Protein AF-A0A832PFU0-F1 (afdb_monomer_lite)

Sequence (65 aa):
MKRLLWIIALLSLLIFTNSASAAQLTYNEISDASKIIADQASKTGTIPSQVTVNNKNITLDDYLY

Structure (mmCIF, N/CA/C/O backbone):
data_AF-A0A832PFU0-F1
#
_entry.id   AF-A0A832PFU0-F1
#
loop_
_atom_site.group_PDB
_atom_site.id
_atom_site.type_symbol
_atom_site.label_atom_id
_atom_site.label_alt_id
_atom_site.label_comp_id
_atom_site.label_asym_id
_atom_site.label_entity_id
_atom_site.label_seq_id
_atom_site.pdbx_PDB_ins_code
_atom_site.Cartn_x
_atom_site.Cartn_y
_atom_site.Cartn_z
_atom_site.occupancy
_atom_site.B_iso_or_equiv
_atom_site.auth_seq_id
_atom_site.auth_comp_id
_atom_site.auth_asym_id
_atom_site.auth_atom_id
_atom_site.pdbx_PDB_model_num
ATOM 1 N N . MET A 1 1 ? -1.736 -21.734 -48.805 1.00 62.69 1 MET A N 1
ATOM 2 C CA . MET A 1 1 ? -0.532 -21.557 -47.956 1.00 62.69 1 MET A CA 1
ATOM 3 C C . MET A 1 1 ? -0.443 -20.166 -47.321 1.00 62.69 1 MET A C 1
ATOM 5 O O . MET A 1 1 ? -0.341 -20.096 -46.108 1.00 62.69 1 MET A O 1
ATOM 9 N N . LYS A 1 2 ? -0.587 -19.057 -48.071 1.00 71.69 2 LYS A N 1
ATOM 10 C CA . LYS A 1 2 ? -0.512 -17.683 -47.514 1.00 71.69 2 LYS A CA 1
ATOM 11 C C . LYS A 1 2 ? -1.500 -17.383 -46.370 1.00 71.69 2 LYS A C 1
ATOM 13 O O . LYS A 1 2 ? -1.112 -16.763 -45.394 1.00 71.69 2 LYS A O 1
ATOM 18 N N . ARG A 1 3 ? -2.750 -17.858 -46.448 1.00 72.69 3 ARG A N 1
ATOM 19 C CA . ARG A 1 3 ? -3.767 -17.657 -45.389 1.00 72.69 3 ARG A CA 1
ATOM 20 C C . ARG A 1 3 ? -3.429 -18.364 -44.069 1.00 72.69 3 ARG A C 1
ATOM 22 O O . ARG A 1 3 ? -3.742 -17.840 -43.012 1.00 72.69 3 ARG A O 1
ATOM 29 N N . LEU A 1 4 ? -2.754 -19.513 -44.139 1.00 80.94 4 LEU A N 1
ATOM 30 C CA . LEU A 1 4 ? -2.308 -20.255 -42.958 1.00 80.94 4 LEU A CA 1
ATOM 31 C C . LEU A 1 4 ? -1.199 -19.491 -42.218 1.00 80.94 4 LEU A C 1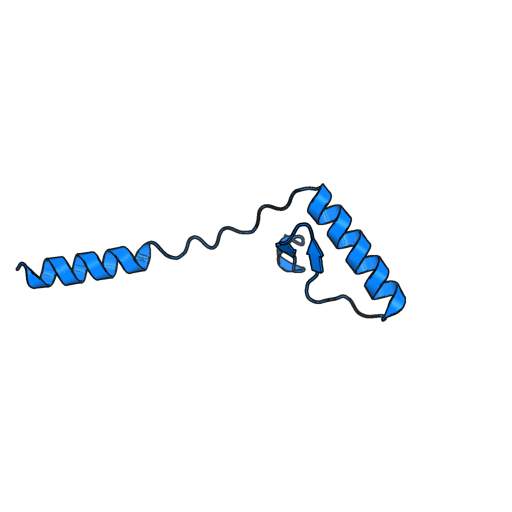
ATOM 33 O O . LEU A 1 4 ? -1.218 -19.418 -40.997 1.00 80.94 4 LEU A O 1
ATOM 37 N N . LEU A 1 5 ? -0.292 -18.848 -42.962 1.00 81.81 5 LEU A N 1
ATOM 38 C CA . LEU A 1 5 ? 0.768 -18.011 -42.391 1.00 81.81 5 LEU A CA 1
ATOM 39 C C . LEU A 1 5 ? 0.208 -16.798 -41.635 1.00 81.81 5 LEU A C 1
ATOM 41 O O . LEU A 1 5 ? 0.709 -16.474 -40.567 1.00 81.81 5 LEU A O 1
ATOM 45 N N . TRP A 1 6 ? -0.862 -16.173 -42.140 1.00 80.62 6 TRP A N 1
ATOM 46 C CA . TRP A 1 6 ? -1.533 -15.065 -41.447 1.00 80.62 6 TRP A CA 1
ATOM 47 C C . TRP A 1 6 ? -2.181 -15.494 -40.130 1.00 80.62 6 TRP A C 1
ATOM 49 O O . TRP A 1 6 ? -2.108 -14.763 -39.148 1.00 80.62 6 TRP A O 1
ATOM 59 N N . ILE A 1 7 ? -2.776 -16.688 -40.092 1.00 82.88 7 ILE A N 1
ATOM 60 C CA . ILE A 1 7 ? -3.387 -17.234 -38.875 1.00 82.88 7 ILE A CA 1
ATOM 61 C C . ILE A 1 7 ? -2.306 -17.559 -37.841 1.00 82.88 7 ILE A C 1
ATOM 63 O O . ILE A 1 7 ? -2.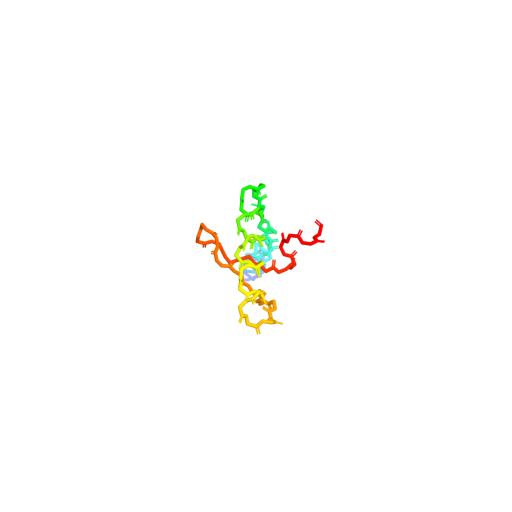457 -17.200 -36.679 1.00 82.88 7 ILE A O 1
ATOM 67 N N . ILE A 1 8 ? -1.193 -18.167 -38.263 1.00 84.50 8 ILE A N 1
ATOM 68 C CA . ILE A 1 8 ? -0.059 -18.467 -37.376 1.00 84.50 8 ILE A CA 1
ATOM 69 C C . ILE A 1 8 ? 0.561 -17.172 -36.832 1.00 84.50 8 ILE A C 1
ATOM 71 O O . ILE A 1 8 ? 0.832 -17.094 -35.638 1.00 84.50 8 ILE A O 1
ATOM 75 N N . ALA A 1 9 ? 0.714 -16.141 -37.668 1.00 81.44 9 ALA A N 1
ATOM 76 C CA . ALA A 1 9 ? 1.214 -14.834 -37.245 1.00 81.44 9 ALA A CA 1
ATOM 77 C C . ALA A 1 9 ? 0.292 -14.167 -36.206 1.00 81.44 9 ALA A C 1
ATOM 79 O O . ALA A 1 9 ? 0.764 -13.670 -35.183 1.00 81.44 9 ALA A O 1
ATOM 80 N N . LEU A 1 10 ? -1.027 -14.214 -36.427 1.00 79.06 10 LEU A N 1
ATOM 81 C CA . LEU A 1 10 ? -2.022 -13.674 -35.496 1.00 79.06 10 LEU A CA 1
ATOM 82 C C . LEU A 1 10 ? -2.025 -14.434 -34.160 1.00 79.06 10 LEU A C 1
ATOM 84 O O . LEU A 1 10 ? -2.072 -13.816 -33.099 1.00 79.06 10 LEU A O 1
ATOM 88 N N . LEU A 1 11 ? -1.922 -15.766 -34.211 1.00 77.00 11 LEU A N 1
ATOM 89 C CA . LEU A 1 11 ? -1.801 -16.608 -33.023 1.00 77.00 11 LEU A CA 1
ATOM 90 C C . LEU A 1 11 ? -0.520 -16.303 -32.255 1.00 77.00 11 LEU A C 1
ATOM 92 O O . LEU A 1 11 ? -0.590 -16.145 -31.045 1.00 77.00 11 LEU A O 1
ATOM 96 N N . SER A 1 12 ? 0.621 -16.158 -32.937 1.00 72.38 12 SER A N 1
ATOM 97 C CA . SER A 1 12 ? 1.888 -15.822 -32.282 1.00 72.38 12 SER A CA 1
ATOM 98 C C . SER A 1 12 ? 1.857 -14.452 -31.599 1.00 72.38 12 SER A C 1
ATOM 100 O O . SER A 1 12 ? 2.411 -14.318 -30.515 1.00 72.38 12 SER A O 1
ATOM 102 N N . LEU A 1 13 ? 1.154 -13.462 -32.164 1.00 70.06 13 LEU A N 1
ATOM 103 C CA . LEU A 1 13 ? 1.008 -12.131 -31.565 1.00 70.06 13 LEU A CA 1
ATOM 104 C C . LEU A 1 13 ? 0.219 -12.164 -30.243 1.00 70.06 13 LEU A C 1
ATOM 106 O O . LEU A 1 13 ? 0.535 -11.416 -29.323 1.00 70.06 13 LEU A O 1
ATOM 110 N N . LEU A 1 14 ? -0.765 -13.062 -30.127 1.00 66.44 14 LEU A N 1
ATOM 111 C CA . LEU A 1 14 ? -1.581 -13.236 -28.918 1.00 66.44 14 LEU A CA 1
ATOM 112 C C . LEU A 1 14 ? -0.819 -13.889 -27.751 1.00 66.44 14 LEU A C 1
ATOM 114 O O . LEU A 1 14 ? -1.220 -13.726 -26.603 1.00 66.44 14 LEU A O 1
ATOM 118 N N . ILE A 1 15 ? 0.283 -14.601 -28.012 1.00 68.69 15 ILE A N 1
ATOM 119 C CA . ILE A 1 15 ? 1.078 -15.275 -26.964 1.00 68.69 15 ILE A CA 1
ATOM 120 C C . ILE A 1 15 ? 2.104 -14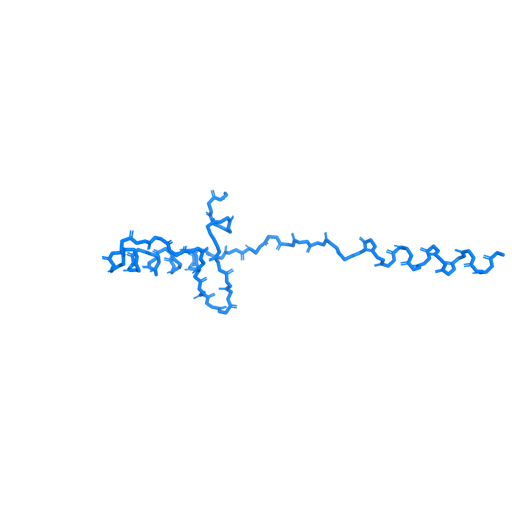.325 -26.315 1.00 68.69 15 ILE A C 1
ATOM 122 O O . ILE A 1 15 ? 2.657 -14.646 -25.269 1.00 68.69 15 ILE A O 1
ATOM 126 N N . PHE A 1 16 ? 2.347 -13.140 -26.892 1.00 60.31 16 PHE A N 1
ATOM 127 C CA . PHE A 1 16 ? 3.299 -12.155 -26.351 1.00 60.31 16 PHE A CA 1
ATOM 128 C C . PHE A 1 16 ? 2.712 -11.231 -25.272 1.00 60.31 16 PHE A C 1
ATOM 130 O O . PHE A 1 16 ? 3.448 -10.453 -24.668 1.00 60.31 16 PHE A O 1
ATOM 137 N N . THR A 1 17 ? 1.411 -11.303 -24.989 1.00 60.12 17 THR A N 1
ATOM 138 C CA . THR A 1 17 ? 0.743 -10.411 -24.029 1.00 60.12 17 THR A CA 1
ATOM 139 C C . THR A 1 17 ? 0.459 -11.117 -22.706 1.00 60.12 17 THR A C 1
ATOM 141 O O . THR A 1 17 ? -0.693 -11.215 -22.297 1.00 60.12 17 THR A O 1
ATOM 144 N N . ASN A 1 18 ? 1.471 -11.674 -22.041 1.00 55.44 18 ASN A N 1
ATOM 145 C CA . ASN A 1 18 ? 1.300 -12.094 -20.646 1.00 55.44 18 ASN A CA 1
ATOM 146 C C . ASN A 1 18 ? 2.625 -12.175 -19.887 1.00 55.44 18 ASN A C 1
ATOM 148 O O . ASN A 1 18 ? 2.998 -13.196 -19.320 1.00 55.44 18 ASN A O 1
ATOM 152 N N . SER A 1 19 ? 3.333 -11.051 -19.852 1.00 55.84 19 SER A N 1
ATOM 153 C CA . SER A 1 19 ? 4.311 -10.797 -18.798 1.00 55.84 19 SER A CA 1
ATOM 154 C C . SER A 1 19 ? 3.606 -9.964 -17.734 1.00 55.84 19 SER A C 1
ATOM 156 O O . SER A 1 19 ? 3.741 -8.741 -17.714 1.00 55.84 19 SER A O 1
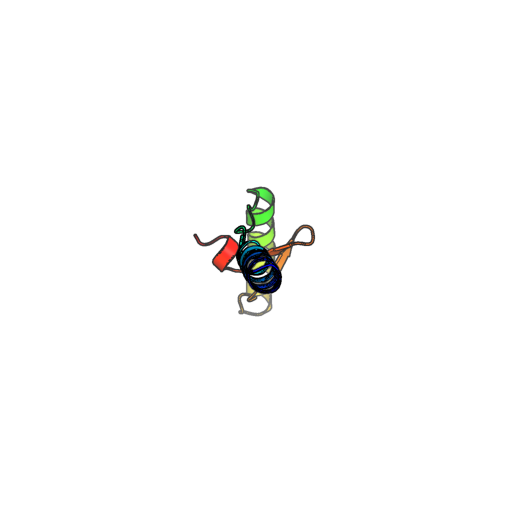ATOM 158 N N . ALA A 1 20 ? 2.796 -10.602 -16.886 1.00 57.19 20 ALA A N 1
ATOM 159 C CA . ALA A 1 20 ? 2.369 -9.982 -15.637 1.00 57.19 20 ALA A CA 1
ATOM 160 C C . ALA A 1 20 ? 3.626 -9.831 -14.767 1.00 57.19 20 ALA A C 1
ATOM 162 O O . ALA A 1 20 ? 3.991 -10.725 -14.009 1.00 57.19 20 ALA A O 1
ATOM 163 N N . SER A 1 21 ? 4.371 -8.745 -14.980 1.00 58.19 21 SER A N 1
ATOM 164 C CA . SER A 1 21 ? 5.502 -8.402 -14.131 1.00 58.19 21 SER A CA 1
ATOM 165 C C . SER A 1 21 ? 4.930 -8.084 -12.761 1.00 58.19 21 SER A C 1
ATOM 167 O O . SER A 1 21 ? 4.202 -7.101 -12.628 1.00 58.19 21 SER A O 1
ATOM 169 N N . ALA A 1 22 ? 5.261 -8.900 -11.759 1.00 63.56 22 ALA A N 1
ATOM 170 C CA . ALA A 1 22 ? 5.060 -8.520 -10.369 1.00 63.56 22 ALA A CA 1
ATOM 171 C C . ALA A 1 22 ? 5.645 -7.113 -10.180 1.00 63.56 22 ALA A C 1
ATOM 173 O O . ALA A 1 22 ? 6.742 -6.818 -10.679 1.00 63.56 22 ALA A O 1
ATOM 174 N N . ALA A 1 23 ? 4.879 -6.213 -9.565 1.00 67.38 23 ALA A N 1
ATOM 175 C CA . ALA A 1 23 ? 5.335 -4.855 -9.346 1.00 67.38 23 ALA A CA 1
ATOM 176 C C . ALA A 1 23 ? 6.553 -4.917 -8.420 1.00 67.38 23 ALA A C 1
ATOM 178 O O . ALA A 1 23 ? 6.435 -5.269 -7.252 1.00 67.38 23 ALA A O 1
ATOM 179 N N . GLN A 1 24 ? 7.741 -4.600 -8.937 1.00 79.62 24 GLN A N 1
ATOM 180 C CA . GLN A 1 24 ? 8.919 -4.518 -8.086 1.00 79.62 24 GLN A CA 1
ATOM 181 C C . GLN A 1 24 ? 8.772 -3.273 -7.204 1.00 79.62 24 GLN A C 1
ATOM 183 O O . GLN A 1 24 ? 8.850 -2.138 -7.689 1.00 79.62 24 GLN A O 1
ATOM 188 N N . LEU A 1 25 ? 8.487 -3.495 -5.922 1.00 84.50 25 LEU A N 1
ATOM 189 C CA . LEU A 1 25 ? 8.371 -2.441 -4.926 1.00 84.50 25 LEU A CA 1
ATOM 190 C C . LEU A 1 25 ? 9.741 -2.121 -4.333 1.00 84.50 25 LEU A C 1
ATOM 192 O O . LEU A 1 25 ? 10.547 -3.001 -4.029 1.00 84.50 25 LEU A O 1
ATOM 196 N N . THR A 1 26 ? 10.001 -0.835 -4.151 1.00 90.06 26 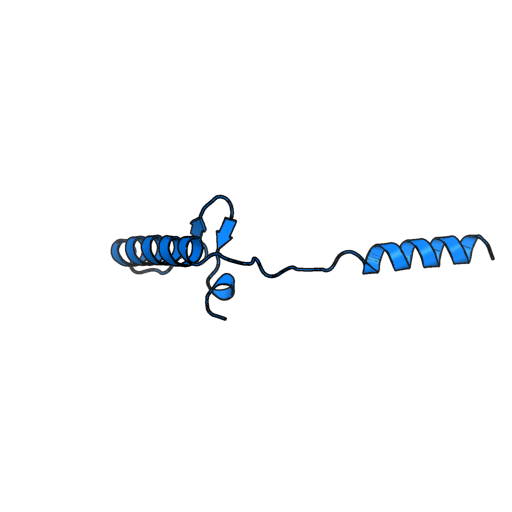THR A N 1
ATOM 197 C CA . THR A 1 26 ? 11.136 -0.356 -3.367 1.00 90.06 26 THR A CA 1
ATOM 198 C C . THR A 1 26 ? 10.829 -0.456 -1.874 1.00 90.06 26 THR A C 1
ATOM 200 O O . THR A 1 26 ? 9.673 -0.410 -1.452 1.00 90.06 26 THR A O 1
ATOM 203 N N . TYR A 1 27 ? 11.871 -0.511 -1.043 1.00 89.38 27 TYR A N 1
ATOM 204 C CA . TYR A 1 27 ? 11.713 -0.498 0.416 1.00 89.38 27 TYR A CA 1
ATOM 205 C C . TYR A 1 27 ? 10.897 0.706 0.915 1.00 89.38 27 TYR A C 1
ATOM 207 O O . TYR A 1 27 ? 10.072 0.563 1.814 1.00 89.38 27 TYR A O 1
ATOM 215 N N . ASN A 1 28 ? 11.094 1.884 0.315 1.00 92.94 28 ASN A N 1
ATOM 216 C CA . ASN A 1 28 ? 10.350 3.086 0.689 1.00 92.94 28 ASN A CA 1
ATOM 217 C C . ASN A 1 28 ? 8.855 2.934 0.381 1.00 92.94 28 ASN A C 1
ATOM 219 O O . ASN A 1 28 ? 8.035 3.257 1.233 1.00 92.94 28 ASN A O 1
ATOM 223 N N . GLU A 1 29 ? 8.503 2.373 -0.781 1.00 91.25 29 GLU A N 1
ATOM 224 C CA . GLU A 1 29 ? 7.104 2.102 -1.139 1.00 91.25 29 GLU A CA 1
ATOM 225 C C . GLU A 1 29 ? 6.456 1.109 -0.160 1.00 91.25 29 GLU A C 1
ATOM 227 O O . GLU A 1 29 ? 5.331 1.340 0.279 1.00 91.25 29 GLU A O 1
ATOM 232 N N . ILE A 1 30 ? 7.181 0.062 0.255 1.00 89.94 30 ILE A N 1
ATOM 233 C CA . ILE A 1 30 ? 6.708 -0.906 1.263 1.00 89.94 30 ILE A CA 1
ATOM 234 C C . ILE A 1 30 ? 6.538 -0.235 2.635 1.00 89.94 30 ILE A C 1
ATOM 236 O O . ILE A 1 30 ? 5.525 -0.429 3.313 1.00 89.94 30 ILE A O 1
ATOM 240 N N . SER A 1 31 ? 7.516 0.572 3.057 1.00 92.38 31 SER A N 1
ATOM 241 C CA . SER A 1 31 ? 7.493 1.279 4.342 1.00 92.38 31 SER A CA 1
ATOM 242 C C . SER A 1 31 ? 6.325 2.261 4.422 1.00 92.38 31 SER A C 1
ATOM 244 O O . SER A 1 31 ? 5.608 2.298 5.423 1.00 92.38 31 SER A O 1
ATOM 246 N N . ASP A 1 32 ? 6.101 3.032 3.362 1.00 93.94 32 ASP A N 1
ATOM 247 C CA . ASP A 1 32 ? 5.030 4.020 3.319 1.00 93.94 32 ASP A CA 1
ATOM 248 C C . ASP A 1 32 ? 3.655 3.359 3.206 1.00 93.94 32 ASP A C 1
ATOM 250 O O . ASP A 1 32 ? 2.743 3.749 3.938 1.00 93.94 32 ASP A O 1
ATOM 254 N N . ALA A 1 33 ? 3.522 2.297 2.402 1.00 92.44 33 ALA A N 1
ATOM 255 C CA . ALA A 1 33 ? 2.313 1.474 2.380 1.00 92.44 33 ALA A CA 1
ATOM 256 C C . ALA A 1 33 ? 1.977 0.945 3.783 1.00 92.44 33 ALA A C 1
ATOM 258 O O . ALA A 1 33 ? 0.847 1.090 4.246 1.00 92.44 33 ALA A O 1
ATOM 259 N N . SER A 1 34 ? 2.976 0.425 4.504 1.00 91.31 34 SER A N 1
ATOM 260 C CA . SER A 1 34 ? 2.810 -0.104 5.865 1.00 91.31 34 SER A CA 1
ATOM 261 C C . SER A 1 34 ? 2.332 0.960 6.857 1.00 91.31 34 SER A C 1
ATOM 263 O O . SER A 1 34 ? 1.443 0.694 7.667 1.00 91.31 34 SER A O 1
ATOM 265 N N . LYS A 1 35 ? 2.875 2.185 6.788 1.00 94.31 35 LYS A N 1
ATOM 266 C CA . LYS A 1 35 ? 2.431 3.305 7.640 1.00 94.31 35 LYS A CA 1
ATOM 267 C C . LYS A 1 35 ? 0.979 3.686 7.360 1.00 94.31 35 LYS A C 1
ATOM 269 O O . LYS A 1 35 ? 0.223 3.906 8.302 1.00 94.31 35 LYS A O 1
ATOM 274 N N . ILE A 1 36 ? 0.591 3.749 6.084 1.00 93.88 36 ILE A N 1
ATOM 275 C CA . ILE A 1 36 ? -0.782 4.083 5.678 1.00 93.88 36 ILE A CA 1
ATOM 276 C C . ILE A 1 36 ? -1.753 3.008 6.170 1.00 93.88 36 ILE A C 1
ATOM 278 O O . ILE A 1 36 ? -2.779 3.339 6.762 1.00 93.88 36 ILE A O 1
ATOM 282 N N . ILE A 1 37 ? -1.411 1.729 5.983 1.00 92.69 37 ILE A N 1
ATOM 283 C CA . ILE A 1 37 ? -2.216 0.598 6.460 1.00 92.69 37 ILE A CA 1
ATOM 284 C C . ILE A 1 37 ? -2.388 0.666 7.980 1.00 92.69 37 ILE A C 1
ATOM 286 O O . ILE A 1 37 ? -3.509 0.545 8.469 1.00 92.69 37 ILE A O 1
ATOM 290 N N . ALA A 1 38 ? -1.304 0.898 8.727 1.00 93.62 38 ALA A N 1
ATOM 291 C CA . ALA A 1 38 ? -1.352 0.993 10.184 1.00 93.62 38 ALA A CA 1
ATOM 292 C C . ALA A 1 38 ? -2.242 2.153 10.664 1.00 93.62 38 ALA A C 1
ATOM 294 O O . ALA A 1 38 ? -3.077 1.968 11.550 1.00 93.62 38 ALA A O 1
ATOM 295 N N . ASP A 1 39 ? -2.108 3.333 10.053 1.00 95.19 39 ASP A N 1
ATOM 296 C CA . ASP A 1 39 ? -2.937 4.499 10.366 1.00 95.19 39 ASP A CA 1
ATOM 297 C C . ASP A 1 39 ? -4.425 4.231 10.075 1.00 95.19 39 ASP A C 1
ATOM 299 O O . ASP A 1 39 ? -5.276 4.452 10.941 1.00 95.19 39 ASP A O 1
ATOM 303 N N . GLN A 1 40 ? -4.750 3.675 8.905 1.00 93.75 40 GLN A N 1
ATOM 304 C CA . GLN A 1 40 ? -6.134 3.360 8.538 1.00 93.75 40 GLN A CA 1
ATOM 305 C C . GLN A 1 40 ? -6.742 2.270 9.423 1.00 93.75 40 GLN A C 1
ATOM 307 O O . GLN A 1 40 ? -7.881 2.419 9.880 1.00 93.75 40 GLN A O 1
ATOM 312 N N . ALA A 1 41 ? -5.982 1.216 9.725 1.00 93.75 41 ALA A N 1
ATOM 313 C CA . ALA A 1 41 ? -6.417 0.153 10.621 1.00 93.75 41 ALA A CA 1
ATOM 314 C C . ALA A 1 41 ? -6.657 0.678 12.042 1.00 93.75 41 ALA A C 1
ATOM 316 O O . ALA A 1 41 ? -7.652 0.311 12.663 1.00 93.75 41 ALA A O 1
ATOM 317 N N . SER A 1 42 ? -5.821 1.600 12.534 1.00 96.50 42 SER A N 1
ATOM 318 C CA . SER A 1 42 ? -6.015 2.215 13.855 1.00 96.50 42 SER A CA 1
ATOM 319 C C . SER A 1 42 ? -7.302 3.044 13.952 1.00 96.50 42 SER A C 1
ATOM 321 O O . SER A 1 42 ? -7.917 3.108 15.014 1.00 96.50 42 SER A O 1
ATOM 323 N N . LYS A 1 43 ? -7.736 3.652 12.839 1.00 96.12 43 LYS A N 1
ATOM 324 C CA . LYS A 1 43 ? -8.921 4.523 12.779 1.00 96.12 43 LYS A CA 1
ATOM 325 C C . LYS A 1 43 ? -10.216 3.763 12.524 1.00 96.12 43 LYS A C 1
ATOM 327 O O . LYS A 1 43 ? -11.261 4.139 13.043 1.00 96.12 43 LYS A O 1
ATOM 332 N N . THR A 1 44 ? -10.157 2.735 11.684 1.00 95.19 44 THR A N 1
ATOM 333 C CA . THR A 1 44 ? -11.347 2.034 11.174 1.00 95.19 44 THR A CA 1
ATOM 334 C C . THR A 1 44 ? -11.505 0.625 11.737 1.00 95.19 44 THR A C 1
ATOM 336 O O . THR A 1 44 ? -12.542 -0.002 11.534 1.00 95.19 44 THR A O 1
ATOM 339 N N . GLY A 1 45 ? -10.474 0.095 12.402 1.00 94.94 45 GLY A N 1
ATOM 340 C CA . GLY A 1 45 ? -10.407 -1.304 12.825 1.00 94.94 45 GLY A CA 1
ATOM 341 C C . GLY A 1 45 ? -10.248 -2.298 11.670 1.00 94.94 45 GLY A C 1
ATOM 342 O O . GLY A 1 45 ? -10.305 -3.501 11.905 1.00 94.94 45 GLY A O 1
ATOM 343 N N . THR A 1 46 ? -10.068 -1.824 10.432 1.00 91.94 46 THR A N 1
ATOM 344 C CA . THR A 1 46 ? -10.038 -2.659 9.225 1.00 91.94 46 THR A CA 1
ATOM 345 C C . THR A 1 46 ? -8.759 -2.417 8.430 1.00 91.94 46 THR A C 1
ATOM 347 O O . THR A 1 46 ? -8.333 -1.277 8.254 1.00 91.94 46 THR A O 1
ATOM 350 N N . ILE A 1 47 ? -8.150 -3.492 7.925 1.00 90.00 47 ILE A N 1
ATOM 351 C CA . ILE A 1 47 ? -7.014 -3.407 7.001 1.00 90.00 47 ILE A CA 1
ATOM 352 C C . ILE A 1 47 ? -7.563 -3.167 5.585 1.00 90.00 47 ILE A C 1
ATOM 354 O O . ILE A 1 47 ? -8.402 -3.949 5.129 1.00 90.00 47 ILE A O 1
ATOM 358 N N . PRO A 1 48 ? -7.131 -2.107 4.882 1.00 89.75 48 PRO A N 1
ATOM 359 C CA . PRO A 1 48 ? -7.562 -1.850 3.512 1.00 89.75 48 PRO A CA 1
ATOM 360 C C . PRO A 1 48 ? -7.068 -2.958 2.569 1.00 89.75 48 PRO A C 1
ATOM 36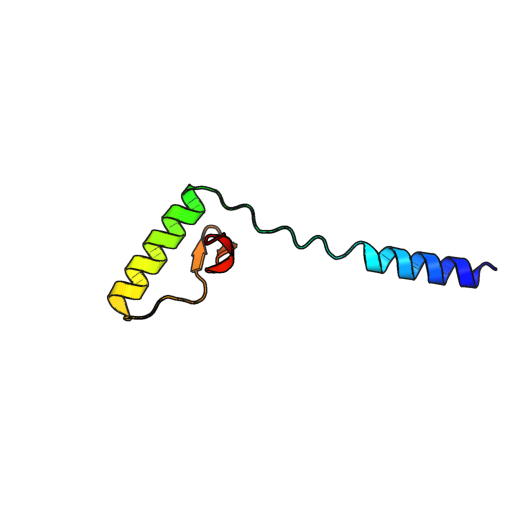2 O O . PRO A 1 48 ? -5.956 -3.461 2.713 1.00 89.75 48 PRO A O 1
ATOM 365 N N . SER A 1 49 ? -7.872 -3.311 1.566 1.00 89.81 49 SER A N 1
ATOM 366 C CA . SER A 1 49 ? -7.488 -4.306 0.552 1.00 89.81 49 SER A CA 1
ATOM 367 C C . SER A 1 49 ? -6.396 -3.805 -0.400 1.00 89.81 49 SER A C 1
ATOM 369 O O . SER A 1 49 ? -5.680 -4.608 -0.995 1.00 89.81 49 SER A O 1
ATOM 371 N N . GLN A 1 50 ? -6.267 -2.484 -0.545 1.00 91.00 50 GLN A N 1
ATOM 372 C CA . GLN A 1 50 ? -5.210 -1.832 -1.307 1.00 91.00 50 GLN A CA 1
ATOM 373 C C . GLN A 1 50 ? -4.898 -0.447 -0.742 1.00 91.00 50 GLN A C 1
ATOM 375 O O . GLN A 1 50 ? -5.773 0.231 -0.198 1.00 91.00 50 GLN A O 1
ATOM 380 N N . VAL A 1 51 ? -3.673 0.012 -0.968 1.00 92.31 51 VAL A N 1
ATOM 381 C CA . VAL A 1 51 ? -3.253 1.395 -0.731 1.00 92.31 51 VAL A CA 1
ATOM 382 C C . VAL A 1 51 ? -2.550 1.941 -1.963 1.00 92.31 51 VAL A C 1
ATOM 384 O O . VAL A 1 51 ? -1.886 1.209 -2.690 1.00 92.31 51 VAL A O 1
ATOM 387 N N . THR A 1 52 ? -2.699 3.237 -2.222 1.00 91.56 52 THR A N 1
ATOM 388 C CA . THR A 1 52 ? -2.007 3.892 -3.334 1.00 91.56 52 THR A CA 1
ATOM 389 C C . THR A 1 52 ? -0.772 4.616 -2.810 1.00 91.56 52 THR A C 1
ATOM 391 O O . THR A 1 52 ? -0.892 5.545 -2.013 1.00 91.56 52 THR A O 1
ATOM 394 N N . VAL A 1 53 ? 0.410 4.218 -3.281 1.00 91.06 53 VAL A N 1
ATOM 395 C CA . VAL A 1 53 ? 1.698 4.851 -2.961 1.00 91.06 53 VAL A CA 1
ATOM 396 C C . VAL A 1 53 ? 2.409 5.164 -4.267 1.00 91.06 53 VAL A C 1
ATOM 398 O O . VAL A 1 53 ? 2.555 4.290 -5.116 1.00 91.06 53 VAL A O 1
ATOM 401 N N . ASN A 1 54 ? 2.831 6.416 -4.452 1.00 88.00 54 ASN A N 1
ATOM 402 C CA . ASN A 1 54 ? 3.558 6.856 -5.649 1.00 88.00 54 ASN A CA 1
ATOM 403 C C . ASN A 1 54 ? 2.868 6.447 -6.974 1.00 88.00 54 ASN A C 1
ATOM 405 O O . ASN A 1 54 ? 3.490 5.890 -7.877 1.00 88.00 54 ASN A O 1
ATOM 409 N N . ASN A 1 55 ? 1.547 6.659 -7.052 1.00 84.75 55 ASN A N 1
ATOM 410 C CA . ASN A 1 55 ? 0.682 6.269 -8.178 1.00 84.75 55 ASN A CA 1
ATOM 411 C C . ASN A 1 55 ? 0.623 4.761 -8.492 1.00 84.75 55 ASN A C 1
ATOM 413 O O . ASN A 1 55 ? 0.032 4.379 -9.502 1.00 84.75 55 ASN A O 1
ATOM 417 N N . LYS A 1 56 ? 1.164 3.898 -7.626 1.00 87.88 56 LYS A N 1
ATOM 418 C CA . LYS A 1 56 ? 0.981 2.446 -7.689 1.00 87.88 56 LYS A CA 1
ATOM 419 C C . LYS A 1 56 ? -0.081 2.015 -6.692 1.00 87.88 56 LYS A C 1
ATOM 421 O O . LYS A 1 56 ? -0.072 2.457 -5.545 1.00 87.88 56 LYS A O 1
ATOM 426 N N . ASN A 1 57 ? -0.968 1.129 -7.128 1.00 89.31 57 ASN A N 1
ATOM 427 C CA . ASN A 1 57 ? -1.859 0.421 -6.221 1.00 89.31 57 ASN A CA 1
ATOM 428 C C . ASN A 1 57 ? -1.105 -0.788 -5.679 1.00 89.31 57 ASN A C 1
ATOM 430 O O . ASN A 1 57 ? -0.685 -1.637 -6.457 1.00 89.31 57 ASN A O 1
ATOM 434 N N . ILE A 1 58 ? -0.916 -0.811 -4.366 1.00 89.25 58 ILE A N 1
ATOM 435 C CA . ILE A 1 58 ? -0.227 -1.861 -3.627 1.00 89.25 58 ILE A CA 1
ATOM 436 C C . ILE A 1 58 ? -1.286 -2.633 -2.850 1.00 89.25 58 ILE A C 1
ATOM 438 O O . ILE A 1 58 ? -2.017 -2.064 -2.035 1.00 89.25 58 ILE A O 1
ATOM 442 N N . THR A 1 59 ? -1.378 -3.923 -3.125 1.00 89.56 59 THR A N 1
ATOM 443 C CA . THR A 1 59 ? -2.201 -4.899 -2.410 1.00 89.56 59 THR A CA 1
ATOM 444 C C . THR A 1 59 ? -1.347 -5.666 -1.403 1.00 89.56 59 THR A C 1
ATOM 446 O O . THR A 1 59 ? -0.120 -5.573 -1.426 1.00 89.56 59 THR A O 1
ATOM 449 N N . LEU A 1 60 ? -1.978 -6.434 -0.509 1.00 81.88 60 LEU A N 1
ATOM 450 C CA . LEU A 1 60 ? -1.237 -7.314 0.403 1.00 81.88 60 LEU A CA 1
ATOM 451 C C . LEU A 1 60 ? -0.349 -8.314 -0.352 1.00 81.88 60 LEU A C 1
ATOM 453 O O . LEU A 1 60 ? 0.790 -8.532 0.053 1.00 81.88 60 LEU A O 1
ATOM 457 N N . ASP A 1 61 ? -0.831 -8.855 -1.471 1.00 82.44 61 ASP A N 1
ATOM 458 C CA . ASP A 1 61 ? -0.083 -9.815 -2.288 1.00 82.44 61 ASP A CA 1
ATOM 459 C C . ASP A 1 61 ? 1.195 -9.216 -2.898 1.00 82.44 61 ASP A C 1
ATOM 461 O O . ASP A 1 61 ? 2.148 -9.945 -3.158 1.00 82.44 61 ASP A O 1
ATOM 465 N N . ASP A 1 62 ? 1.258 -7.893 -3.080 1.00 79.25 62 ASP A N 1
ATOM 466 C CA . ASP A 1 62 ? 2.425 -7.230 -3.670 1.00 79.25 62 ASP A CA 1
ATOM 467 C C . ASP A 1 62 ? 3.623 -7.127 -2.707 1.00 79.25 62 ASP A C 1
ATOM 469 O O . ASP A 1 62 ? 4.738 -6.868 -3.159 1.00 79.25 62 ASP A O 1
ATOM 473 N N . TYR A 1 63 ? 3.425 -7.301 -1.390 1.00 72.62 63 TYR A N 1
ATOM 474 C CA . TYR A 1 63 ? 4.501 -7.138 -0.397 1.00 72.62 63 TYR A CA 1
ATOM 475 C C . TYR A 1 63 ? 4.620 -8.252 0.659 1.00 72.62 63 TYR A C 1
ATOM 477 O O . TYR A 1 63 ? 5.595 -8.244 1.411 1.00 72.62 63 TYR A O 1
ATOM 485 N N . LEU A 1 64 ? 3.664 -9.186 0.761 1.00 70.25 64 LEU A N 1
ATOM 486 C CA . LEU A 1 64 ? 3.714 -10.318 1.709 1.00 70.25 64 LEU A CA 1
ATOM 487 C C . LEU A 1 64 ? 4.458 -11.562 1.194 1.00 70.25 64 LEU A C 1
ATOM 489 O O . LEU A 1 64 ? 4.532 -12.550 1.927 1.00 70.25 64 LEU A O 1
ATOM 493 N N . TYR A 1 65 ? 4.987 -11.515 -0.031 1.00 57.47 65 TYR A N 1
ATOM 494 C CA . TYR A 1 65 ? 5.749 -12.601 -0.655 1.00 57.47 65 TYR A CA 1
ATOM 495 C C . TYR A 1 65 ? 7.250 -12.541 -0.363 1.00 57.47 65 TYR A C 1
ATOM 497 O O . TYR A 1 65 ? 7.846 -11.449 -0.500 1.00 57.47 65 TYR A O 1
#

Foldseek 3Di:
DVVVVVVVVVVVVVVPPDPPPLPDDDPVQVVVQVVVQVVCCVVPVDGDQWDADPNDTDGCVSPVD

pLDDT: mean 82.13, std 12.18, range [55.44, 96.5]

Secondary structure (DSSP, 8-state):
-HHHHHHHHHHHHHTTS---------HHHHHHHHHHHHHHHHHHSS--SEEEETTEEEEGGGT--

Radius of gyration: 20.15 Å; chains: 1; bounding box: 23×28×62 Å